Protein AF-A0A938MVA3-F1 (afdb_monomer)

Solvent-accessible surface area (backbone atoms only — not comparable to full-atom values): 5026 Å² total; per-residue (Å²): 127,90,76,85,59,91,51,57,51,46,76,31,74,49,90,92,49,74,67,51,42,45,56,51,37,64,62,36,38,78,75,76,25,34,77,72,34,47,58,49,76,56,46,52,70,38,64,94,76,74,33,73,52,65,41,98,82,18,56,48,53,77,55,65,57,72,87,78,83,59,91,79,64,72,90,74,84,130

Radius of gyration: 15.62 Å; Cα contacts (8 Å, |Δi|>4): 92; chains: 1; bounding box: 28×29×47 Å

Structure (mmCIF, N/CA/C/O backbone):
data_AF-A0A938MVA3-F1
#
_entry.id   AF-A0A938MVA3-F1
#
loop_
_atom_site.group_PDB
_atom_site.id
_atom_site.type_symbol
_atom_site.label_atom_id
_atom_site.label_alt_id
_atom_site.label_comp_id
_atom_site.label_asym_id
_atom_site.label_entity_id
_atom_site.label_seq_id
_atom_site.pdbx_PDB_ins_code
_atom_site.Cartn_x
_atom_site.Cartn_y
_atom_site.Cartn_z
_atom_site.occupancy
_atom_site.B_iso_or_equiv
_atom_site.auth_seq_id
_atom_site.auth_comp_id
_atom_site.auth_asym_id
_atom_site.auth_atom_id
_atom_site.pdbx_PDB_model_num
ATOM 1 N N . MET A 1 1 ? 1.136 16.640 -16.490 1.00 55.72 1 MET A N 1
ATOM 2 C CA . MET A 1 1 ? 1.384 15.247 -16.049 1.00 55.72 1 MET A CA 1
ATOM 3 C C . MET A 1 1 ? 2.272 15.325 -14.817 1.00 55.72 1 MET A C 1
ATOM 5 O O . MET A 1 1 ? 3.230 16.085 -14.876 1.00 55.72 1 MET A O 1
ATOM 9 N N . LEU A 1 2 ? 1.927 14.644 -13.717 1.00 57.97 2 LEU A N 1
ATOM 10 C CA . LEU A 1 2 ? 2.653 14.645 -12.431 1.00 57.97 2 LEU A CA 1
ATOM 11 C C . LEU A 1 2 ? 4.019 13.947 -12.570 1.00 57.97 2 LEU A C 1
ATOM 13 O O . LEU A 1 2 ? 4.246 12.883 -12.022 1.00 57.97 2 LEU A O 1
ATOM 17 N N . ARG A 1 3 ? 4.910 14.504 -13.392 1.00 69.75 3 ARG A N 1
ATOM 18 C CA . ARG A 1 3 ? 6.260 13.968 -13.634 1.00 69.75 3 ARG A CA 1
ATOM 19 C C . ARG A 1 3 ? 7.337 14.726 -12.863 1.00 69.75 3 ARG A C 1
ATOM 21 O O . ARG A 1 3 ? 8.520 14.506 -13.076 1.00 69.75 3 ARG A O 1
ATOM 28 N N . THR A 1 4 ? 6.919 15.659 -12.015 1.00 79.81 4 THR A N 1
ATOM 29 C CA . THR A 1 4 ? 7.795 16.478 -11.174 1.00 79.81 4 THR A CA 1
ATOM 30 C C . THR A 1 4 ? 7.798 16.015 -9.719 1.00 79.81 4 THR A C 1
ATOM 32 O O . THR A 1 4 ? 8.579 16.540 -8.933 1.00 79.81 4 THR A O 1
ATOM 35 N N . CYS A 1 5 ? 6.932 15.070 -9.336 1.00 79.62 5 CYS A N 1
ATOM 36 C CA . CYS A 1 5 ? 6.954 14.461 -8.010 1.00 79.62 5 CYS A CA 1
ATOM 37 C C . CYS A 1 5 ? 7.768 13.162 -8.035 1.00 79.62 5 CYS A C 1
ATOM 39 O O . CYS A 1 5 ? 7.667 12.370 -8.970 1.00 79.62 5 CYS A O 1
ATOM 41 N N . ALA A 1 6 ? 8.556 12.938 -6.985 1.00 87.31 6 ALA A N 1
ATOM 42 C CA . ALA A 1 6 ? 9.276 11.690 -6.750 1.00 87.31 6 ALA A CA 1
ATOM 43 C C . ALA A 1 6 ? 8.351 10.675 -6.058 1.00 87.31 6 ALA A C 1
ATOM 45 O O . ALA A 1 6 ? 8.578 10.299 -4.912 1.00 87.31 6 ALA A O 1
ATOM 46 N N . ALA A 1 7 ? 7.245 10.324 -6.716 1.00 92.81 7 ALA A N 1
ATOM 47 C CA . ALA A 1 7 ? 6.293 9.360 -6.177 1.00 92.81 7 ALA A CA 1
ATOM 48 C C . ALA A 1 7 ? 6.871 7.940 -6.267 1.00 92.81 7 ALA A C 1
ATOM 50 O O . ALA A 1 7 ? 7.345 7.525 -7.328 1.00 92.81 7 ALA A O 1
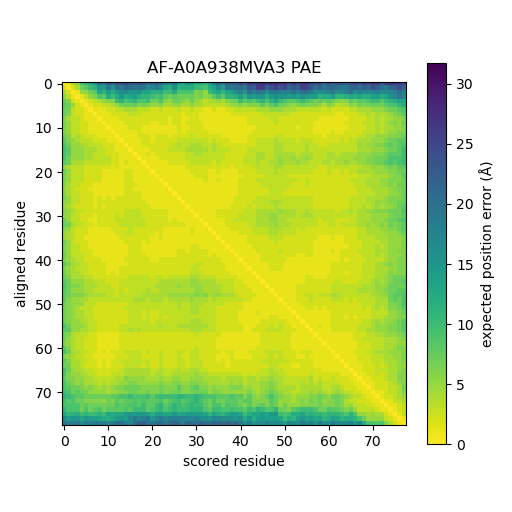ATOM 51 N N . ASP A 1 8 ? 6.882 7.226 -5.144 1.00 96.31 8 ASP A N 1
ATOM 52 C CA . ASP A 1 8 ? 7.397 5.865 -5.028 1.00 96.31 8 ASP A CA 1
ATOM 53 C C . ASP A 1 8 ? 6.912 5.215 -3.720 1.00 96.31 8 ASP A C 1
ATOM 55 O O . ASP A 1 8 ? 6.458 5.921 -2.819 1.00 96.31 8 ASP A O 1
ATOM 59 N N . PHE A 1 9 ? 7.032 3.887 -3.608 1.00 97.38 9 PHE A N 1
ATOM 60 C CA . PHE A 1 9 ? 6.600 3.085 -2.449 1.00 97.38 9 PHE A CA 1
ATOM 61 C C . PHE A 1 9 ? 5.097 3.173 -2.125 1.00 97.38 9 PHE A C 1
ATOM 63 O O . PHE A 1 9 ? 4.676 3.038 -0.977 1.00 97.38 9 PHE A O 1
ATOM 70 N N . ASN A 1 10 ? 4.267 3.350 -3.151 1.00 96.81 10 ASN A N 1
ATOM 71 C CA . ASN A 1 10 ? 2.814 3.344 -3.031 1.00 96.81 10 ASN A CA 1
ATOM 72 C C . ASN A 1 10 ? 2.241 1.929 -3.189 1.00 96.81 10 ASN A C 1
ATOM 74 O O . ASN A 1 10 ? 2.764 1.103 -3.941 1.00 96.81 10 ASN A O 1
ATOM 78 N N . LEU A 1 11 ? 1.115 1.664 -2.526 1.00 98.12 11 LEU A N 1
ATOM 79 C CA . LEU A 1 11 ? 0.316 0.460 -2.738 1.00 98.12 11 LEU A CA 1
ATOM 80 C C . LEU A 1 11 ? -1.004 0.833 -3.413 1.00 98.12 11 LEU A C 1
ATOM 82 O O . LEU A 1 11 ? -1.807 1.581 -2.857 1.00 98.12 11 LEU A O 1
ATOM 86 N N . TYR A 1 12 ? -1.230 0.290 -4.602 1.00 97.44 12 TYR A N 1
ATOM 87 C CA . TYR A 1 12 ? -2.471 0.433 -5.346 1.00 97.44 12 TYR A CA 1
ATOM 88 C C . TYR A 1 12 ? -3.333 -0.811 -5.150 1.00 97.44 12 TYR A C 1
ATOM 90 O O . TYR A 1 12 ? -2.843 -1.934 -5.224 1.00 97.44 12 TYR A O 1
ATOM 98 N N . PHE A 1 13 ? -4.627 -0.599 -4.919 1.00 96.75 13 PHE A N 1
ATOM 99 C CA . PHE A 1 13 ? -5.609 -1.668 -4.798 1.00 96.75 13 PHE A CA 1
ATOM 100 C C . PHE A 1 13 ? -6.942 -1.206 -5.381 1.00 96.75 13 PHE A C 1
ATOM 102 O O . PHE A 1 13 ? -7.505 -0.201 -4.946 1.00 96.75 13 PHE A O 1
ATOM 109 N N . ASN A 1 14 ? -7.440 -1.919 -6.392 1.00 96.19 14 ASN A N 1
ATOM 110 C CA . ASN A 1 14 ? -8.698 -1.592 -7.056 1.00 96.19 14 ASN A CA 1
ATOM 111 C C . ASN A 1 14 ? -9.526 -2.860 -7.292 1.00 96.19 14 ASN A C 1
ATOM 113 O O . ASN A 1 14 ? -9.207 -3.674 -8.158 1.00 96.19 14 ASN A O 1
ATOM 117 N N . THR A 1 15 ? -10.616 -3.002 -6.538 1.00 93.69 15 THR A N 1
ATOM 118 C CA . THR A 1 15 ? -11.531 -4.150 -6.633 1.00 93.69 15 THR A CA 1
ATOM 119 C C . THR A 1 15 ? -12.467 -4.071 -7.838 1.00 93.69 15 THR A C 1
ATOM 121 O O . THR A 1 15 ? -12.866 -5.104 -8.369 1.00 93.69 15 THR A O 1
ATOM 124 N N . ALA A 1 16 ? -12.801 -2.864 -8.304 1.00 96.69 16 ALA A N 1
ATOM 125 C CA . ALA A 1 16 ? -13.669 -2.655 -9.463 1.00 96.69 16 ALA A CA 1
ATOM 126 C C . ALA A 1 16 ? -12.936 -2.888 -10.795 1.00 96.69 16 ALA A C 1
ATOM 128 O O . ALA A 1 16 ? -13.556 -3.251 -11.793 1.00 96.69 16 ALA A O 1
ATOM 129 N N . GLN A 1 17 ? -11.615 -2.683 -10.818 1.00 96.50 17 GLN A N 1
ATOM 130 C CA . GLN A 1 17 ? -10.772 -2.894 -11.991 1.00 96.50 17 GLN A CA 1
ATOM 131 C C . GLN A 1 17 ? -9.417 -3.518 -11.606 1.00 96.50 17 GLN A C 1
ATOM 133 O O . GLN A 1 17 ? -8.403 -2.811 -11.551 1.00 96.50 17 GLN A O 1
ATOM 138 N N . PRO A 1 18 ? -9.372 -4.845 -11.384 1.00 95.06 18 PRO A N 1
ATOM 139 C CA . PRO A 1 18 ? -8.128 -5.551 -11.095 1.00 95.06 18 PRO A CA 1
ATOM 140 C C . PRO A 1 18 ? -7.061 -5.318 -12.177 1.00 95.06 18 PRO A C 1
ATOM 142 O O . PRO A 1 18 ? -7.354 -5.328 -13.377 1.00 95.06 18 PRO A O 1
ATOM 145 N N . GLY A 1 19 ? -5.813 -5.091 -11.758 1.00 95.31 19 GLY A N 1
ATOM 146 C CA . GLY A 1 19 ? -4.677 -4.847 -12.655 1.00 95.31 19 GLY A CA 1
ATOM 147 C C . GLY A 1 19 ? -4.599 -3.429 -13.232 1.00 95.31 19 GLY A C 1
ATOM 148 O O . GLY A 1 19 ? -3.720 -3.146 -14.052 1.00 95.31 19 GLY A O 1
ATOM 149 N N . TRP A 1 20 ? -5.506 -2.520 -12.853 1.00 96.94 20 TRP A N 1
ATOM 150 C CA . TRP A 1 20 ? -5.369 -1.103 -13.203 1.00 96.94 20 TRP A CA 1
ATOM 151 C C . TRP A 1 20 ? -4.093 -0.499 -12.605 1.00 96.94 20 TRP A C 1
ATOM 153 O O . TRP A 1 20 ? -3.384 0.225 -13.308 1.00 96.94 20 TRP A O 1
ATOM 163 N N . GLY A 1 21 ? -3.784 -0.829 -11.344 1.00 97.06 21 GLY A N 1
ATOM 164 C CA . GLY A 1 21 ? -2.596 -0.339 -10.651 1.00 97.06 21 GLY A CA 1
ATOM 165 C C . GLY A 1 21 ? -1.338 -0.730 -11.412 1.00 97.06 21 GLY A C 1
ATOM 166 O O . GLY A 1 21 ? -0.549 0.135 -11.773 1.00 97.06 21 GLY A O 1
ATOM 167 N N . GLN A 1 22 ? -1.214 -1.999 -11.800 1.00 98.12 22 GLN A N 1
ATOM 168 C CA . GLN A 1 22 ? -0.055 -2.480 -12.545 1.00 98.12 22 GLN A CA 1
ATOM 169 C C . GLN A 1 22 ? 0.136 -1.731 -13.870 1.00 98.12 22 GLN A C 1
ATOM 171 O O . GLN A 1 22 ? 1.243 -1.299 -14.184 1.00 98.12 22 GLN A O 1
ATOM 176 N N . LYS A 1 23 ? -0.948 -1.485 -14.620 1.00 97.62 23 LYS A N 1
ATOM 177 C CA . LYS A 1 23 ? -0.888 -0.690 -15.861 1.00 97.62 23 LYS A CA 1
ATOM 178 C C . LYS A 1 23 ? -0.431 0.747 -15.608 1.00 97.62 23 LYS A C 1
ATOM 180 O O . LYS A 1 23 ? 0.319 1.300 -16.413 1.00 97.62 23 LYS A O 1
ATOM 185 N N . HIS A 1 24 ? -0.893 1.361 -14.518 1.00 95.38 24 HIS A N 1
ATOM 186 C CA . HIS A 1 24 ? -0.452 2.693 -14.112 1.00 95.38 24 HIS A CA 1
ATOM 187 C C . HIS A 1 24 ? 1.047 2.702 -13.785 1.00 95.38 24 HIS A C 1
ATOM 189 O O . HIS A 1 24 ? 1.783 3.523 -14.340 1.00 95.38 24 HIS A O 1
ATOM 195 N N . LEU A 1 25 ? 1.496 1.753 -12.959 1.00 96.25 25 LEU A N 1
ATOM 196 C CA . LEU A 1 25 ? 2.891 1.584 -12.556 1.00 96.25 25 LEU A CA 1
ATOM 197 C C . LEU A 1 25 ? 3.806 1.391 -13.769 1.00 96.25 25 LEU A C 1
ATOM 199 O O . LEU A 1 25 ? 4.781 2.120 -13.930 1.00 96.25 25 LEU A O 1
ATOM 203 N N . ASP A 1 26 ? 3.457 0.490 -14.688 1.00 97.00 26 ASP A N 1
ATOM 204 C CA . ASP A 1 26 ? 4.249 0.223 -15.895 1.00 97.00 26 ASP A CA 1
ATOM 205 C C . ASP A 1 26 ? 4.395 1.456 -16.798 1.00 97.00 26 ASP A C 1
ATOM 207 O O . ASP A 1 26 ? 5.409 1.624 -17.482 1.00 97.00 26 ASP A O 1
ATOM 211 N N . ALA A 1 27 ? 3.389 2.335 -16.813 1.00 95.12 27 ALA A N 1
ATOM 212 C CA . ALA A 1 27 ? 3.455 3.591 -17.544 1.00 95.12 27 ALA A CA 1
ATOM 213 C C . ALA A 1 27 ? 4.363 4.622 -16.852 1.00 95.12 27 ALA A C 1
ATOM 215 O O . ALA A 1 27 ? 5.083 5.339 -17.550 1.00 95.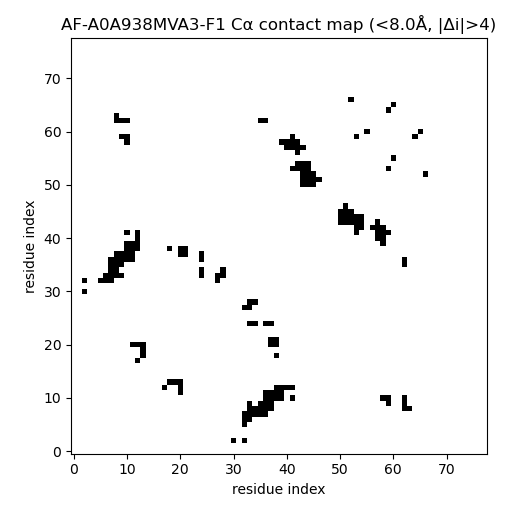12 27 ALA A O 1
ATOM 216 N N . GLN A 1 28 ? 4.352 4.700 -15.514 1.00 94.19 28 GLN A N 1
ATOM 217 C CA . GLN A 1 28 ? 5.162 5.663 -14.750 1.00 94.19 28 GLN A CA 1
ATOM 218 C C . GLN A 1 28 ? 6.635 5.257 -14.639 1.00 94.19 28 GLN A C 1
ATOM 220 O O . GLN A 1 28 ? 7.511 6.111 -14.781 1.00 94.19 28 GLN A O 1
ATOM 225 N N . ARG A 1 29 ? 6.924 3.958 -14.502 1.00 95.12 29 ARG A N 1
ATOM 226 C CA . ARG A 1 29 ? 8.290 3.417 -14.371 1.00 95.12 29 ARG A CA 1
ATOM 227 C C . ARG A 1 29 ? 9.199 3.774 -15.545 1.00 95.12 29 ARG A C 1
ATOM 229 O O . ARG A 1 29 ? 10.391 4.009 -15.379 1.00 95.12 29 ARG A O 1
ATOM 236 N N . ARG A 1 30 ? 8.626 3.940 -16.743 1.00 93.88 30 ARG A N 1
ATOM 237 C CA . ARG A 1 30 ? 9.343 4.424 -17.944 1.00 93.88 30 ARG A CA 1
ATOM 238 C C . ARG A 1 30 ? 9.916 5.834 -17.786 1.00 93.88 30 ARG A C 1
ATOM 240 O O . ARG A 1 30 ? 10.805 6.216 -18.538 1.00 93.88 30 ARG A O 1
ATOM 247 N N . PHE A 1 31 ? 9.392 6.603 -16.838 1.00 92.00 31 PHE A N 1
ATOM 248 C CA . PHE A 1 31 ? 9.844 7.947 -16.494 1.00 92.00 31 PHE A CA 1
ATOM 249 C C . PHE A 1 31 ? 10.621 7.983 -15.168 1.00 92.00 31 PHE A C 1
ATOM 251 O O . PHE A 1 31 ? 10.933 9.071 -14.696 1.00 92.00 31 PHE A O 1
ATOM 258 N N . GLY A 1 32 ? 10.943 6.824 -14.579 1.00 93.00 32 GLY 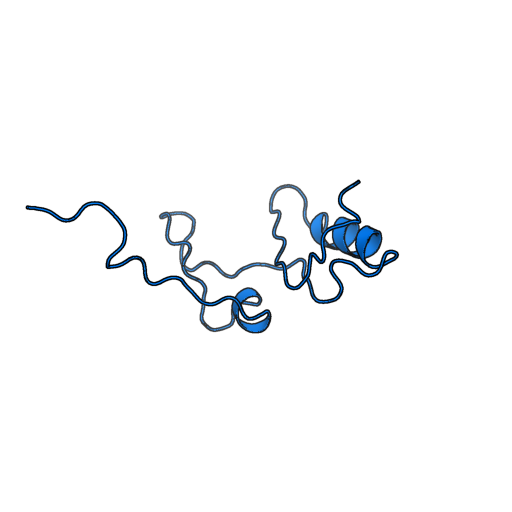A N 1
ATOM 259 C CA . GLY A 1 32 ? 11.681 6.720 -13.316 1.00 93.00 32 GLY A CA 1
ATOM 260 C C . GLY A 1 32 ? 10.850 6.999 -12.059 1.00 93.00 32 GLY A C 1
ATOM 261 O O . GLY A 1 32 ? 11.422 7.345 -11.032 1.00 93.00 32 GLY A O 1
ATOM 262 N N . ILE A 1 33 ? 9.524 6.872 -12.135 1.00 94.06 33 ILE A N 1
ATOM 263 C CA . ILE A 1 33 ? 8.573 7.132 -11.039 1.00 94.06 33 ILE A CA 1
ATOM 264 C C . ILE A 1 33 ? 7.861 5.812 -10.688 1.00 94.06 33 ILE A C 1
ATOM 266 O O . ILE A 1 33 ? 7.690 4.969 -11.569 1.00 94.06 33 ILE A O 1
ATOM 270 N N . GLU A 1 34 ? 7.427 5.629 -9.436 1.00 96.12 34 GLU A N 1
ATOM 271 C CA . GLU A 1 34 ? 6.730 4.424 -8.942 1.00 96.12 34 GLU A CA 1
ATOM 272 C C . GLU A 1 34 ? 7.556 3.122 -9.094 1.00 96.12 34 GLU A C 1
ATOM 274 O O . GLU A 1 34 ? 7.037 2.045 -9.419 1.00 96.12 34 GLU A O 1
ATOM 279 N N . GLN A 1 35 ? 8.877 3.215 -8.914 1.00 96.50 35 GLN A N 1
ATOM 280 C CA . GLN A 1 35 ? 9.816 2.117 -9.174 1.00 96.50 35 GLN A CA 1
ATOM 281 C C . GLN A 1 35 ? 9.617 0.924 -8.231 1.00 96.50 35 GLN A C 1
ATOM 283 O O . GLN A 1 35 ? 9.749 -0.222 -8.661 1.00 96.50 35 GLN A O 1
ATOM 288 N N . HIS A 1 36 ? 9.251 1.183 -6.980 1.00 97.69 36 HIS A N 1
ATOM 289 C CA . HIS A 1 36 ? 9.083 0.191 -5.918 1.00 97.69 36 HIS A CA 1
ATOM 290 C C . HIS A 1 36 ? 7.621 -0.008 -5.507 1.00 97.69 36 HIS A C 1
ATOM 292 O O . HIS A 1 36 ? 7.318 -0.907 -4.728 1.00 97.69 36 HIS A O 1
ATOM 298 N N . SER A 1 37 ? 6.709 0.799 -6.041 1.00 97.75 37 SER A N 1
ATOM 299 C CA . SER A 1 37 ? 5.273 0.691 -5.791 1.00 97.75 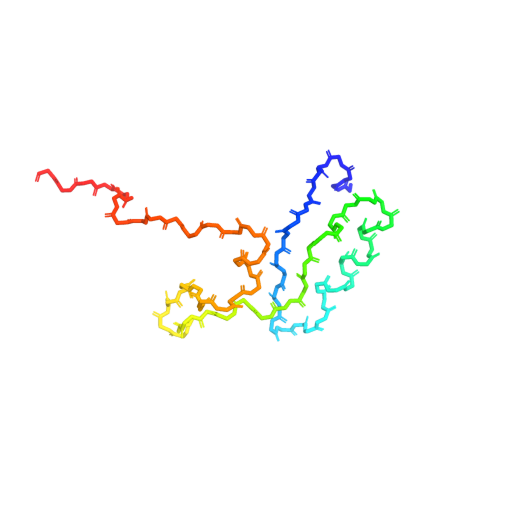37 SER A CA 1
ATOM 300 C C . SER A 1 37 ? 4.671 -0.611 -6.327 1.00 97.75 37 SER A C 1
ATOM 302 O O . SER A 1 37 ? 5.193 -1.212 -7.272 1.00 97.75 37 SER A O 1
ATOM 304 N N . LEU A 1 38 ? 3.551 -1.042 -5.742 1.00 98.38 38 LEU A N 1
ATOM 305 C CA . LEU A 1 38 ? 2.920 -2.344 -5.995 1.00 98.38 38 LEU A CA 1
ATOM 306 C C . LEU A 1 38 ? 1.421 -2.209 -6.299 1.00 98.38 38 LEU A C 1
ATOM 308 O O . LEU A 1 38 ? 0.763 -1.304 -5.795 1.00 98.38 38 LEU A O 1
ATOM 312 N N . ASP A 1 39 ? 0.884 -3.137 -7.093 1.00 98.12 39 ASP A N 1
ATOM 313 C CA . ASP A 1 39 ? -0.557 -3.398 -7.231 1.00 98.12 39 ASP A CA 1
ATOM 314 C C . ASP A 1 39 ? -0.861 -4.731 -6.538 1.00 98.12 39 ASP A C 1
ATOM 316 O O . ASP A 1 39 ? -0.484 -5.791 -7.043 1.00 98.12 39 ASP A O 1
ATOM 320 N N . ALA A 1 40 ? -1.435 -4.679 -5.335 1.00 98.19 40 ALA A N 1
ATOM 321 C CA . ALA A 1 40 ? -1.682 -5.862 -4.513 1.00 98.19 40 ALA A CA 1
ATOM 322 C C . ALA A 1 40 ? -2.774 -5.615 -3.461 1.00 98.19 40 ALA A C 1
ATOM 324 O O . ALA A 1 40 ? -3.091 -4.476 -3.123 1.00 98.19 40 ALA A O 1
ATOM 325 N N . ASP A 1 41 ? -3.328 -6.703 -2.921 1.00 97.44 41 ASP A N 1
ATOM 326 C CA . ASP A 1 41 ? -4.265 -6.651 -1.796 1.00 97.44 41 ASP A CA 1
ATOM 327 C C . ASP A 1 41 ? -3.568 -6.077 -0.541 1.00 97.44 41 ASP A C 1
ATOM 329 O O . ASP A 1 41 ? -2.536 -6.613 -0.129 1.00 97.44 41 ASP A O 1
ATOM 333 N N . PRO A 1 42 ? -4.092 -5.003 0.081 1.00 97.38 42 PRO A N 1
ATOM 334 C CA . PRO A 1 42 ? -3.528 -4.420 1.296 1.00 97.38 42 PRO A CA 1
ATOM 335 C C . PRO A 1 42 ? -3.675 -5.309 2.531 1.00 97.38 42 PRO A C 1
ATOM 337 O O . PRO A 1 42 ? -2.993 -5.051 3.524 1.00 97.38 42 PRO A O 1
ATOM 340 N N . GLN A 1 43 ? -4.519 -6.343 2.482 1.00 97.56 43 GLN A N 1
ATOM 341 C CA . GLN A 1 43 ? -4.814 -7.247 3.592 1.00 97.56 43 GLN A CA 1
ATOM 342 C C . GLN A 1 43 ? -5.358 -6.487 4.813 1.00 97.56 43 GLN A C 1
ATOM 344 O O . GLN A 1 43 ? -4.795 -6.540 5.908 1.00 97.56 43 GLN A O 1
ATOM 349 N N . PHE A 1 44 ? -6.450 -5.740 4.616 1.00 97.06 44 PHE A N 1
ATOM 350 C CA . PHE A 1 44 ? -7.184 -5.126 5.727 1.00 97.06 44 PHE A CA 1
ATOM 351 C C . PHE A 1 44 ? -7.817 -6.193 6.633 1.00 97.06 44 PHE A C 1
ATOM 353 O O . PHE A 1 44 ? -8.247 -7.239 6.149 1.00 97.06 44 PHE A O 1
ATOM 360 N N . VAL A 1 45 ? -7.901 -5.917 7.938 1.00 96.88 45 VAL A N 1
ATOM 361 C CA . VAL A 1 45 ? -8.429 -6.863 8.938 1.00 96.88 45 VAL A CA 1
ATOM 362 C C . VAL A 1 45 ? -9.927 -7.134 8.751 1.00 96.88 45 VAL A C 1
ATOM 364 O O . VAL A 1 45 ? -10.319 -8.297 8.686 1.00 96.88 45 VAL A O 1
ATOM 367 N N . ASP A 1 46 ? -10.765 -6.094 8.673 1.00 96.81 46 ASP A N 1
ATOM 368 C CA . ASP A 1 46 ? -12.212 -6.236 8.435 1.00 96.81 46 ASP A CA 1
ATOM 369 C C . ASP A 1 46 ? -12.801 -4.943 7.828 1.00 96.81 46 ASP A C 1
ATOM 371 O O . ASP A 1 46 ? -13.482 -4.169 8.510 1.00 96.81 46 ASP A O 1
ATOM 375 N N . PRO A 1 47 ? -12.557 -4.676 6.531 1.00 94.69 47 PRO A N 1
ATOM 376 C CA . PRO A 1 47 ? -13.019 -3.447 5.886 1.00 94.69 47 PRO A CA 1
ATOM 377 C C . PRO A 1 47 ? -14.551 -3.351 5.797 1.00 94.69 47 PRO A C 1
ATOM 379 O O . PRO A 1 47 ? -15.080 -2.257 5.637 1.00 94.69 47 PRO A O 1
ATOM 382 N N . ALA A 1 48 ? -15.285 -4.465 5.924 1.00 95.69 48 ALA A N 1
ATOM 383 C CA . ALA A 1 48 ? -16.750 -4.460 5.949 1.00 95.69 48 ALA A CA 1
ATOM 384 C C . ALA A 1 48 ? -17.323 -3.889 7.260 1.00 95.69 48 ALA A C 1
ATOM 386 O O . ALA A 1 48 ? -18.496 -3.517 7.303 1.00 95.69 48 ALA A O 1
ATOM 387 N N . LYS A 1 49 ? -16.504 -3.824 8.319 1.00 97.31 49 LYS A N 1
ATOM 388 C CA . LYS A 1 49 ? -16.822 -3.187 9.605 1.00 97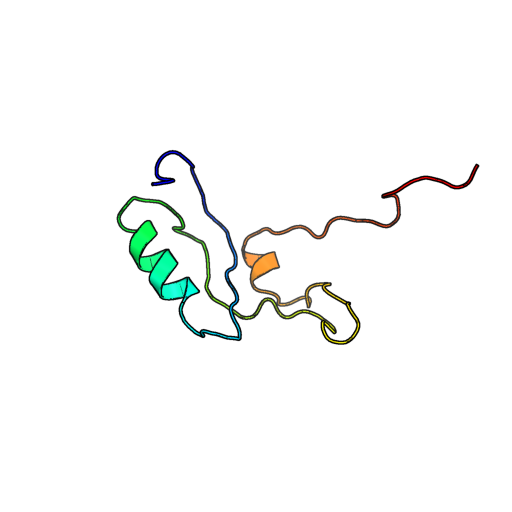.31 49 LYS A CA 1
ATOM 389 C C . LYS A 1 49 ? -15.953 -1.957 9.885 1.00 97.31 49 LYS A C 1
ATOM 391 O O . LYS A 1 49 ? -15.735 -1.621 11.047 1.00 97.31 49 LYS A O 1
ATOM 396 N N . ASP A 1 50 ? -15.439 -1.322 8.834 1.00 94.31 50 ASP A N 1
ATOM 397 C CA . ASP A 1 50 ? -14.564 -0.147 8.904 1.00 94.31 50 ASP A CA 1
ATOM 398 C C . ASP A 1 50 ? -13.224 -0.370 9.645 1.00 94.31 50 ASP A C 1
ATOM 400 O O . ASP A 1 50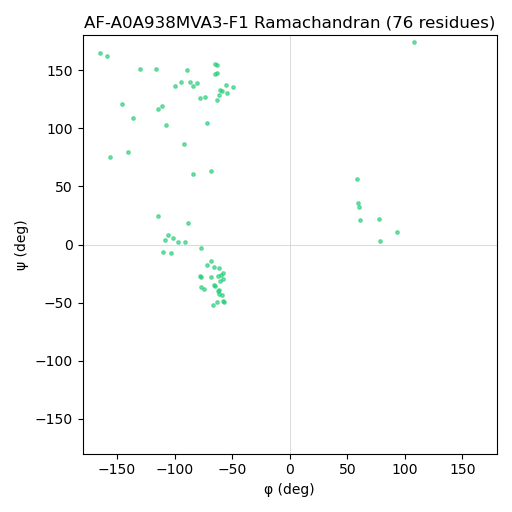 ? -12.567 0.583 10.070 1.00 94.31 50 ASP A O 1
ATOM 404 N N . ASP A 1 51 ? -12.765 -1.621 9.778 1.00 94.62 51 ASP A N 1
ATOM 405 C CA . ASP A 1 51 ? -11.451 -1.948 10.338 1.00 94.62 51 ASP A CA 1
ATOM 406 C C . ASP A 1 51 ? -10.388 -2.038 9.233 1.00 94.62 51 ASP A C 1
ATOM 408 O O . ASP A 1 51 ? -10.081 -3.104 8.690 1.00 94.62 51 ASP A O 1
ATOM 412 N N . PHE A 1 52 ? -9.813 -0.878 8.911 1.00 93.94 52 PHE A N 1
ATOM 413 C CA . PHE A 1 52 ? -8.753 -0.713 7.910 1.00 93.94 52 PHE A CA 1
ATOM 414 C C . PHE A 1 52 ? -7.339 -0.891 8.476 1.00 93.94 52 PHE A C 1
ATOM 416 O O . PHE A 1 52 ? -6.359 -0.453 7.867 1.00 93.94 52 PHE A O 1
ATOM 423 N N . ARG A 1 53 ? -7.195 -1.520 9.649 1.00 95.12 53 ARG A N 1
ATOM 424 C CA . ARG A 1 53 ? -5.869 -1.941 10.113 1.00 95.12 53 ARG A CA 1
ATOM 425 C C . ARG A 1 53 ? -5.304 -2.979 9.147 1.00 95.12 53 ARG A C 1
ATOM 427 O O . ARG A 1 53 ? -6.046 -3.759 8.554 1.00 95.12 53 ARG A O 1
ATOM 434 N N . LEU A 1 54 ? -3.987 -2.984 8.998 1.00 96.88 54 LEU A N 1
ATOM 435 C CA . LEU A 1 54 ? -3.280 -3.925 8.134 1.00 96.88 54 LEU A CA 1
ATOM 436 C C . LEU A 1 54 ? -2.980 -5.220 8.893 1.00 96.88 54 LEU A C 1
ATOM 438 O O . LEU A 1 54 ? -2.575 -5.179 10.058 1.00 96.88 54 LEU A O 1
ATOM 442 N N . ALA A 1 55 ? -3.133 -6.359 8.221 1.00 96.69 55 ALA A N 1
ATOM 443 C CA . ALA A 1 55 ? -2.632 -7.632 8.716 1.00 96.69 55 ALA A CA 1
ATOM 444 C C . ALA A 1 55 ? -1.089 -7.612 8.840 1.00 96.69 55 ALA A C 1
ATOM 446 O O . ALA A 1 55 ? -0.424 -6.865 8.113 1.00 96.69 55 ALA A O 1
ATOM 447 N N . PRO A 1 56 ? -0.489 -8.432 9.730 1.00 95.69 56 PRO A N 1
ATOM 448 C CA . PRO A 1 56 ? 0.960 -8.433 9.964 1.00 95.69 56 PRO 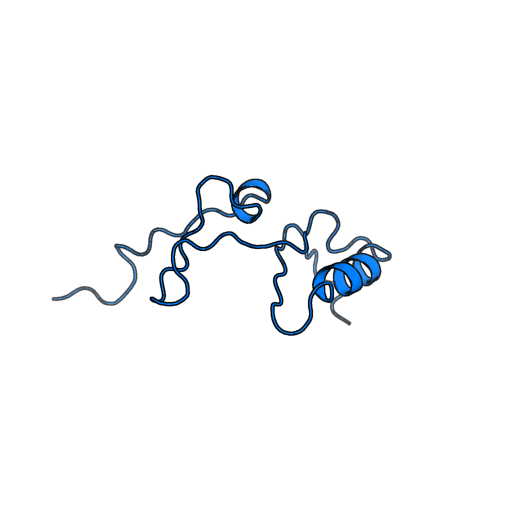A CA 1
ATOM 449 C C . PRO A 1 56 ? 1.827 -8.716 8.725 1.00 95.69 56 PRO A C 1
ATOM 451 O O . PRO A 1 56 ? 2.993 -8.332 8.693 1.00 95.69 56 PRO A O 1
ATOM 454 N N . ASP A 1 57 ? 1.282 -9.396 7.717 1.00 96.25 57 ASP A N 1
ATOM 455 C CA . ASP A 1 57 ? 1.958 -9.788 6.477 1.00 96.25 57 ASP A CA 1
ATOM 456 C C . ASP A 1 57 ? 1.706 -8.839 5.289 1.00 96.25 57 ASP A C 1
ATOM 458 O O . ASP A 1 57 ? 2.265 -9.067 4.203 1.00 96.25 57 ASP A O 1
ATOM 462 N N . SER A 1 58 ? 0.957 -7.751 5.525 1.00 98.25 58 SER A N 1
ATOM 463 C CA . SER A 1 58 ? 0.539 -6.771 4.519 1.00 98.25 58 SER A CA 1
ATOM 464 C C . SER A 1 58 ? 1.696 -6.275 3.641 1.00 98.25 58 SER A C 1
ATOM 466 O O . SER A 1 58 ? 2.762 -5.906 4.156 1.00 98.25 58 SER A O 1
ATOM 468 N N . PRO A 1 59 ? 1.508 -6.178 2.309 1.00 98.12 59 PRO A N 1
ATOM 469 C CA . PRO A 1 59 ? 2.517 -5.611 1.418 1.00 98.12 59 PRO A CA 1
ATOM 470 C C . PRO A 1 59 ? 2.815 -4.139 1.722 1.00 98.12 59 PRO A C 1
ATOM 472 O O . PRO A 1 59 ? 3.944 -3.703 1.507 1.00 98.12 59 PRO A O 1
ATOM 475 N N . ALA A 1 60 ? 1.863 -3.385 2.282 1.00 98.12 60 ALA A N 1
ATOM 476 C CA . ALA A 1 60 ? 2.096 -1.995 2.670 1.00 98.12 60 ALA A CA 1
ATOM 477 C C . ALA A 1 60 ? 3.200 -1.876 3.736 1.00 98.12 60 ALA A C 1
ATOM 479 O O . ALA A 1 60 ? 4.052 -0.993 3.646 1.00 98.12 60 ALA A O 1
ATOM 480 N N . LEU A 1 61 ? 3.245 -2.800 4.703 1.00 97.69 61 LEU A N 1
ATOM 481 C CA . LEU A 1 61 ? 4.286 -2.813 5.738 1.00 97.69 61 LEU A CA 1
ATOM 482 C C . LEU A 1 61 ? 5.674 -3.081 5.137 1.00 97.69 61 LEU A C 1
ATOM 484 O O . LEU A 1 61 ? 6.660 -2.476 5.552 1.00 97.69 61 LEU A O 1
ATOM 488 N N . LYS A 1 62 ? 5.751 -3.930 4.105 1.00 96.31 62 LYS A N 1
ATOM 489 C CA . LYS A 1 62 ? 6.998 -4.211 3.368 1.00 96.31 62 LYS A CA 1
ATOM 490 C C . LYS A 1 62 ? 7.484 -3.007 2.554 1.00 96.31 62 LYS A C 1
ATOM 492 O O . LYS A 1 62 ? 8.686 -2.868 2.357 1.00 96.31 62 LYS A O 1
ATOM 497 N N . LEU A 1 63 ? 6.570 -2.134 2.122 1.00 97.81 63 LEU A N 1
ATOM 498 C CA . LEU A 1 63 ? 6.885 -0.853 1.473 1.00 97.81 63 LEU A CA 1
ATOM 499 C C . LEU A 1 63 ? 7.325 0.238 2.462 1.00 97.81 63 LEU A C 1
ATOM 501 O O . LEU A 1 63 ? 7.696 1.328 2.040 1.00 97.81 63 LEU A O 1
ATOM 505 N N . GLY A 1 64 ? 7.312 -0.046 3.768 1.00 97.25 64 GLY A N 1
ATOM 506 C CA . GLY A 1 64 ? 7.724 0.895 4.809 1.00 97.25 64 GLY A CA 1
ATOM 507 C C . GLY A 1 64 ? 6.582 1.723 5.396 1.00 97.25 64 GLY A C 1
ATOM 508 O O . GLY A 1 64 ? 6.852 2.655 6.154 1.00 97.25 64 GLY A O 1
ATOM 509 N N . PHE A 1 65 ? 5.319 1.395 5.096 1.00 97.06 65 PHE A N 1
ATOM 510 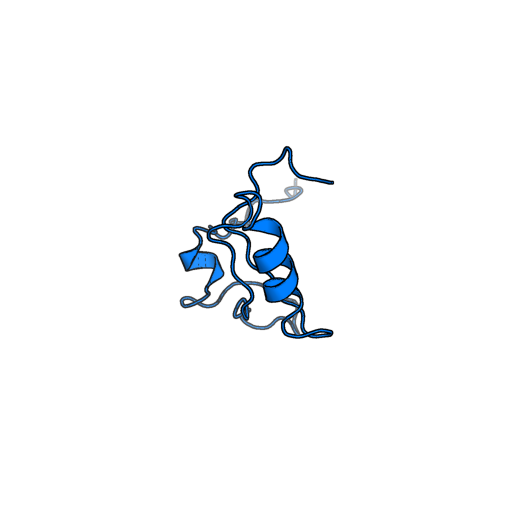C CA . PHE A 1 65 ? 4.185 2.028 5.765 1.00 97.06 65 PHE A CA 1
ATOM 511 C C . PHE A 1 65 ? 4.235 1.764 7.272 1.00 97.06 65 PHE A C 1
ATOM 513 O O . PHE A 1 65 ? 4.390 0.626 7.718 1.00 97.06 65 PHE A O 1
ATOM 520 N N . GLN A 1 66 ? 4.049 2.822 8.055 1.00 95.25 66 GLN A N 1
ATOM 521 C CA . GLN A 1 66 ? 3.960 2.750 9.507 1.00 95.25 66 GLN A CA 1
ATOM 522 C C . GLN A 1 66 ? 2.545 3.149 9.930 1.00 95.25 66 GLN A C 1
ATOM 524 O O . GLN A 1 66 ? 2.146 4.290 9.678 1.00 95.25 66 GLN A O 1
ATOM 529 N N . PRO A 1 67 ? 1.772 2.238 10.553 1.00 92.69 67 PRO A N 1
ATOM 530 C CA . PRO A 1 67 ? 0.457 2.572 11.074 1.00 92.69 67 PRO A CA 1
ATOM 531 C C . PRO A 1 67 ? 0.529 3.770 12.020 1.00 92.69 67 PRO A C 1
ATOM 533 O O . PRO A 1 67 ? 1.353 3.810 12.933 1.00 92.69 67 PRO A O 1
ATOM 536 N N . ILE A 1 68 ? -0.347 4.745 11.799 1.00 90.12 68 ILE A N 1
ATOM 537 C CA . ILE A 1 68 ? -0.450 5.925 12.655 1.00 90.12 68 ILE A CA 1
ATOM 538 C C . ILE A 1 68 ? -1.211 5.523 13.918 1.00 90.12 68 ILE A C 1
ATOM 540 O O . ILE A 1 68 ? -2.331 5.017 13.833 1.00 90.12 68 ILE A O 1
ATOM 544 N N . ASP A 1 69 ? -0.627 5.774 15.090 1.00 89.25 69 ASP A 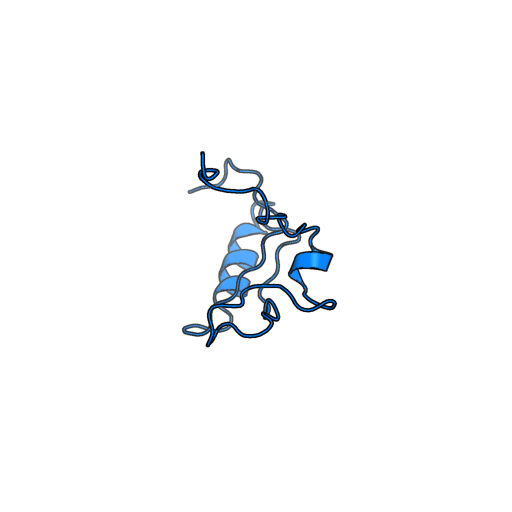N 1
ATOM 545 C CA . ASP A 1 69 ? -1.354 5.653 16.351 1.00 89.25 69 ASP A CA 1
ATOM 546 C C . ASP A 1 69 ? -2.360 6.803 16.475 1.00 89.25 69 ASP A C 1
ATOM 548 O O . ASP A 1 69 ? -2.008 7.957 16.730 1.00 89.25 69 ASP A O 1
ATOM 552 N N . ILE A 1 70 ? -3.635 6.476 16.268 1.00 88.38 70 ILE A N 1
ATOM 553 C CA . ILE A 1 70 ? -4.737 7.435 16.335 1.00 88.38 70 ILE A CA 1
ATOM 554 C C . ILE A 1 70 ? -5.366 7.544 17.729 1.00 88.38 70 ILE A C 1
ATOM 556 O O . ILE A 1 70 ? -6.313 8.309 17.899 1.00 88.38 70 ILE A O 1
ATOM 560 N N . SER A 1 71 ? -4.858 6.826 18.739 1.00 89.19 71 SER A N 1
ATOM 561 C CA . SER A 1 71 ? -5.442 6.807 20.092 1.00 89.19 71 SER A CA 1
ATOM 562 C C . SER A 1 71 ? -5.496 8.188 20.757 1.00 89.19 71 SER A C 1
ATOM 564 O O . SER A 1 71 ? -6.356 8.441 21.601 1.00 89.19 71 SER A O 1
ATOM 566 N N . LEU A 1 72 ? -4.600 9.093 20.352 1.00 88.94 72 LEU A N 1
ATOM 567 C CA . LEU A 1 72 ? -4.503 10.465 20.853 1.00 88.94 72 LEU A CA 1
ATOM 568 C C . LEU A 1 72 ? -4.955 11.523 19.835 1.00 88.94 72 LEU A C 1
ATOM 570 O O . LEU A 1 72 ? -4.838 12.720 20.106 1.00 88.94 72 LEU A O 1
ATOM 574 N N . VAL A 1 73 ? -5.447 11.109 18.666 1.00 91.00 73 VAL A N 1
ATOM 575 C CA . VAL A 1 73 ? -5.876 12.019 17.599 1.00 91.00 73 VAL A CA 1
ATOM 576 C C . VAL A 1 73 ? -7.312 12.484 17.855 1.00 91.00 73 VAL A C 1
ATOM 578 O O . VAL A 1 73 ? -8.194 11.695 18.180 1.00 91.00 73 VAL A O 1
ATOM 581 N N . GLY A 1 74 ? -7.558 13.783 17.672 1.00 89.50 74 GLY A N 1
ATOM 582 C CA . GLY A 1 74 ? -8.880 14.403 17.799 1.00 89.50 74 GLY A CA 1
ATOM 583 C C . GLY A 1 74 ? -9.045 15.287 19.045 1.00 89.50 74 GLY A C 1
ATOM 584 O O . GLY A 1 74 ? -8.141 15.391 19.878 1.00 89.50 74 GLY A O 1
ATOM 585 N N . PRO A 1 75 ? -10.187 15.990 19.176 1.00 92.06 75 PRO A N 1
ATOM 586 C CA . PRO A 1 75 ? -10.458 16.847 20.327 1.00 92.06 75 PRO A CA 1
ATOM 587 C C . PRO A 1 75 ? -10.476 16.049 21.636 1.00 92.06 75 PRO A C 1
ATOM 589 O O . PRO A 1 75 ? -11.200 15.062 21.761 1.00 92.06 75 PRO A O 1
ATOM 592 N N . ARG A 1 76 ? -9.719 16.498 22.644 1.00 88.19 76 ARG A N 1
ATOM 593 C CA . ARG A 1 76 ? -9.769 15.892 23.982 1.00 88.19 76 ARG A CA 1
ATOM 594 C C . ARG A 1 76 ? -10.972 16.421 24.757 1.00 88.19 76 ARG A C 1
ATOM 596 O O . ARG A 1 76 ? -11.267 17.617 24.704 1.00 88.19 76 ARG A O 1
ATOM 603 N N . LYS A 1 77 ? -11.653 15.534 25.488 1.00 80.94 77 LYS A N 1
ATOM 604 C CA . LYS A 1 77 ? -12.678 15.946 26.455 1.00 80.94 77 LYS A CA 1
ATOM 605 C C . LYS A 1 77 ? -12.021 16.877 27.481 1.00 80.94 77 LYS A C 1
ATOM 607 O O . LYS A 1 77 ? -10.913 16.587 27.933 1.00 80.94 77 LYS A O 1
ATOM 612 N N . LYS A 1 78 ? -12.673 18.010 27.750 1.00 73.69 78 LYS A N 1
ATOM 613 C CA . LYS A 1 78 ? -12.287 18.915 28.837 1.00 73.69 78 LYS A CA 1
ATOM 614 C C . LYS A 1 78 ? -12.545 18.261 30.185 1.00 73.69 78 LYS A C 1
ATOM 616 O O . LYS A 1 78 ? -13.525 17.487 30.262 1.00 73.69 78 LYS A O 1
#

Mean predicted aligned error: 4.1 Å

Foldseek 3Di:
DPLPDQAELAEDEDPPDQCPVVVVCVVNVVSVHHVHYDHDDQQFPCVVVPRRDGDPVGVSVVSVDDDDDCVPPDDDDD

Secondary structure (DSSP, 8-state):
---SS---S-EE--SSSTTHHHHHHHHHHTTT-SSS-EES---EEEGGGTEEEEPTT-HHHHTT------TT-SPPP-

pLDDT: mean 93.1, std 7.98, range [55.72, 98.38]

Nearest PDB structures (foldseek):
  8u3k-assembly1_E  TM=4.531E-01  e=4.881E+00  Vibrio cholerae
  6hcm-assembly1_c3  TM=4.026E-01  e=9.069E+00  Oryctolagus cuniculus

Sequence (78 aa):
MLRTCAADFNLYFNTAQPGWGQKHLDAQRRFGIEQHSLDADPQFVDPAKDDFRLAPDSPALKLGFQPIDISLVGPRKK